Protein AF-A0A1T4K0Q9-F1 (afdb_monomer)

Organism: NCBI:txid115783

Foldseek 3Di:
DDDPDDDDPVRQVVCVVVVVPPDPVVVVVVCVVVVPDDPQDPVDHPCVVVVVVVVVPPPPPDDPPPPPDDDDDDDDDPVVVVVLVVVDDCSVVVVVVVVVVCCVVPVPPDD

InterPro domains:
  IPR025528 BrnA antitoxin of type II toxin-antitoxin system [PF14384] (52-103)

Solvent-accessible surface area (backbone atoms only — not comparable to full-atom values): 7380 Å² total; per-residue (Å²): 134,84,84,87,77,90,73,52,78,65,55,55,52,51,33,50,74,71,67,69,45,95,62,71,57,67,61,54,50,51,33,56,78,68,67,60,68,79,77,91,40,90,94,58,66,91,51,66,64,61,49,52,53,51,57,69,68,49,75,77,67,78,67,86,72,84,78,81,77,80,93,76,95,78,90,72,58,68,70,63,51,49,58,39,51,72,71,42,92,61,24,69,57,53,53,52,50,51,54,52,51,49,46,70,76,48,66,82,77,82,127

Sequence (111 aa):
MGQIVSHTSEELKAMRARGESKSDWTRVKRNYDAGIEPAADEDSPDMSAALREHVATLKRGRVLGSGTKVQKTVRFDIAVFEAFKATGKGWQTRMNEALKTYLKEHPLNHV

Radius of gyration: 25.43 Å; Cα contacts (8 Å, |Δi|>4): 18; chains: 1; bounding box: 52×36×70 Å

pLDDT: mean 76.6, std 13.42, range [35.88, 95.06]

Secondary structure (DSSP, 8-state):
----PPPPHHHHHHHHHTT--SS-HHHHHHHHHTT-PPP--TTS---HHHHHHHHHHS---S-S--SS---------HHHHHHHHHT-TTHHHHHHHHHHHHHHHS-----

Structure (mmCIF, N/CA/C/O backbone):
data_AF-A0A1T4K0Q9-F1
#
_entry.id   AF-A0A1T4K0Q9-F1
#
loop_
_atom_site.group_PDB
_atom_site.id
_atom_site.type_symbol
_atom_site.label_atom_id
_atom_site.label_alt_id
_atom_site.label_comp_id
_atom_site.label_asym_id
_at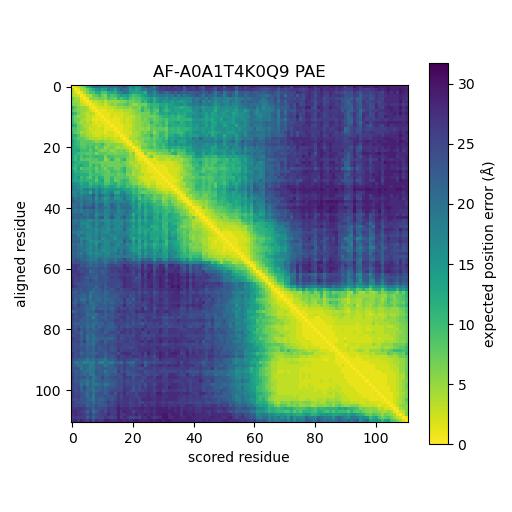om_site.label_entity_id
_atom_site.label_seq_id
_atom_site.pdbx_PDB_ins_code
_atom_site.Cartn_x
_atom_site.Cartn_y
_atom_site.Cartn_z
_atom_site.occupancy
_atom_site.B_iso_or_equiv
_atom_site.auth_seq_id
_atom_site.auth_comp_id
_atom_site.auth_asym_id
_atom_site.auth_atom_id
_atom_site.pdbx_PDB_model_num
ATOM 1 N N . MET A 1 1 ? 7.784 -25.538 -22.144 1.00 35.88 1 MET A N 1
ATOM 2 C CA . MET A 1 1 ? 7.270 -24.366 -21.396 1.00 35.88 1 MET A CA 1
ATOM 3 C C . MET A 1 1 ? 8.457 -23.670 -20.743 1.00 35.88 1 MET A C 1
ATOM 5 O O . MET A 1 1 ? 9.062 -24.252 -19.853 1.00 35.88 1 MET A O 1
ATOM 9 N N . GLY A 1 2 ? 8.883 -22.514 -21.260 1.00 45.69 2 GLY A N 1
ATOM 10 C CA . GLY A 1 2 ? 10.075 -21.812 -20.767 1.00 45.69 2 GLY A CA 1
ATOM 11 C C . GLY A 1 2 ? 9.799 -21.110 -19.438 1.00 45.69 2 GLY A C 1
ATOM 12 O O . GLY A 1 2 ? 8.864 -20.324 -19.346 1.00 45.69 2 GLY A O 1
ATOM 13 N N . GLN A 1 3 ? 10.595 -21.410 -18.412 1.00 37.78 3 GLN A N 1
ATOM 14 C CA . GLN A 1 3 ? 10.542 -20.736 -17.115 1.00 37.78 3 GLN A CA 1
ATOM 15 C C . GLN A 1 3 ? 10.939 -19.263 -17.306 1.00 37.78 3 GLN A C 1
ATOM 17 O O . GLN A 1 3 ? 12.082 -18.975 -17.668 1.00 37.78 3 GLN A O 1
ATOM 22 N N . ILE A 1 4 ? 10.011 -18.328 -17.094 1.00 42.66 4 ILE A N 1
ATOM 23 C CA . ILE A 1 4 ? 10.344 -16.900 -17.059 1.00 42.66 4 ILE A CA 1
ATOM 24 C C . ILE A 1 4 ? 10.927 -16.619 -15.672 1.00 42.66 4 ILE A C 1
ATOM 26 O O . ILE A 1 4 ? 10.199 -16.564 -14.684 1.00 42.66 4 ILE A O 1
ATOM 30 N N . VAL A 1 5 ? 12.251 -16.486 -15.600 1.00 62.59 5 VAL A N 1
ATOM 31 C CA . VAL A 1 5 ? 12.976 -16.134 -14.372 1.00 62.59 5 VAL A CA 1
ATOM 32 C C . VAL A 1 5 ? 13.164 -14.617 -14.339 1.00 62.59 5 VAL A C 1
ATOM 34 O O . VAL A 1 5 ? 13.706 -14.035 -15.277 1.00 62.59 5 VAL A O 1
ATOM 37 N N . SER A 1 6 ? 12.689 -13.968 -13.276 1.00 54.62 6 SER A N 1
ATOM 38 C CA . SER A 1 6 ? 12.874 -12.530 -13.057 1.00 54.62 6 SER A CA 1
ATOM 39 C C . SER A 1 6 ? 14.246 -12.280 -12.433 1.00 54.62 6 SER A C 1
ATOM 41 O O . SER A 1 6 ? 14.480 -12.702 -11.305 1.00 54.62 6 SER A O 1
ATOM 43 N N . HIS A 1 7 ? 15.127 -11.569 -13.137 1.00 72.88 7 HIS A N 1
ATOM 44 C CA . HIS A 1 7 ? 16.414 -11.105 -12.612 1.00 72.88 7 HIS A CA 1
ATOM 45 C C . HIS A 1 7 ? 16.346 -9.612 -12.292 1.00 72.88 7 HIS A C 1
ATOM 47 O O . HIS A 1 7 ? 15.773 -8.829 -13.055 1.00 72.88 7 HIS A O 1
ATOM 53 N N . THR A 1 8 ? 16.955 -9.196 -11.188 1.00 75.25 8 THR A N 1
ATOM 54 C CA . THR A 1 8 ? 17.133 -7.773 -10.882 1.00 75.25 8 THR A CA 1
ATOM 55 C C . THR A 1 8 ? 18.181 -7.139 -11.806 1.00 75.25 8 THR A C 1
ATOM 57 O O . THR A 1 8 ? 19.039 -7.813 -12.378 1.00 75.25 8 THR A O 1
ATOM 60 N N . SER A 1 9 ? 18.139 -5.811 -11.964 1.00 58.53 9 SER A N 1
ATOM 61 C CA . SER A 1 9 ? 19.095 -5.087 -12.821 1.00 58.53 9 SER A CA 1
ATOM 62 C C . SER A 1 9 ? 20.554 -5.265 -12.383 1.00 58.53 9 SER A C 1
ATOM 64 O O . SER A 1 9 ? 21.460 -5.167 -13.212 1.00 58.53 9 SER A O 1
ATOM 66 N N . GLU A 1 10 ? 20.785 -5.490 -11.092 1.00 68.00 10 GLU A N 1
ATOM 67 C CA . GLU A 1 10 ? 22.115 -5.704 -10.529 1.00 68.00 10 GLU A CA 1
ATOM 68 C C . GLU A 1 10 ? 22.607 -7.127 -10.815 1.00 68.00 10 GLU A C 1
ATOM 70 O O . GLU A 1 10 ? 23.730 -7.305 -11.291 1.00 68.00 10 GLU A O 1
ATOM 75 N N . GLU A 1 11 ? 21.729 -8.125 -10.680 1.00 74.56 11 GLU A N 1
ATOM 76 C CA . GLU A 1 11 ? 22.011 -9.505 -11.086 1.00 74.56 11 GLU A CA 1
ATOM 77 C C . GLU A 1 11 ? 22.307 -9.608 -12.584 1.00 74.56 11 GLU A C 1
ATOM 79 O O . GLU A 1 11 ? 23.285 -10.245 -12.964 1.00 74.56 11 GLU A O 1
ATOM 84 N N . LEU A 1 12 ? 21.548 -8.917 -13.443 1.00 72.38 12 LEU A N 1
ATOM 85 C CA . LEU A 1 12 ? 21.811 -8.878 -14.888 1.00 72.38 12 LEU A CA 1
ATOM 86 C C . LEU A 1 12 ? 23.188 -8.278 -15.214 1.00 72.38 12 LEU A C 1
ATOM 88 O O . LEU A 1 12 ? 23.873 -8.746 -16.129 1.00 72.38 12 LEU A O 1
ATOM 92 N N . LYS A 1 13 ? 23.613 -7.249 -14.469 1.00 72.00 13 LYS A N 1
ATOM 93 C CA . LYS A 1 13 ? 24.933 -6.624 -14.635 1.00 72.00 13 LYS A CA 1
ATOM 94 C C . LYS A 1 13 ? 26.049 -7.563 -14.177 1.00 72.00 13 LYS A C 1
ATOM 96 O O . LYS A 1 13 ? 27.047 -7.700 -14.884 1.00 72.00 13 LYS A O 1
ATOM 101 N N . ALA A 1 14 ? 25.858 -8.244 -13.050 1.00 79.44 14 ALA A N 1
ATOM 102 C CA . ALA A 1 14 ? 26.809 -9.212 -12.515 1.00 79.44 14 ALA A CA 1
ATOM 103 C C . ALA A 1 14 ? 26.928 -10.463 -13.408 1.00 79.44 14 ALA A C 1
ATOM 105 O O . ALA A 1 14 ? 28.036 -10.910 -13.685 1.00 79.44 14 ALA A O 1
ATOM 106 N N . MET A 1 15 ? 25.820 -10.977 -13.951 1.00 75.69 15 MET A N 1
ATOM 107 C CA . MET A 1 15 ? 25.816 -12.080 -14.924 1.00 75.69 15 MET A CA 1
ATOM 108 C C . MET A 1 15 ? 26.547 -11.704 -16.217 1.00 75.69 15 MET A C 1
ATOM 110 O O . MET A 1 15 ? 27.285 -12.519 -16.767 1.00 75.69 15 MET A O 1
ATOM 114 N N . ARG A 1 16 ? 26.399 -10.455 -16.690 1.00 74.19 16 ARG A N 1
ATOM 115 C CA . ARG A 1 16 ? 27.167 -9.952 -17.841 1.00 74.19 16 ARG A CA 1
ATOM 116 C C . ARG A 1 16 ? 28.664 -9.872 -17.532 1.00 74.19 16 ARG A C 1
ATOM 118 O O . ARG A 1 16 ? 29.457 -10.242 -18.389 1.00 74.19 16 ARG A O 1
ATOM 125 N N . ALA A 1 17 ? 29.044 -9.447 -16.325 1.00 74.56 17 ALA A N 1
ATOM 126 C CA . ALA A 1 17 ? 30.443 -9.413 -15.891 1.00 74.56 17 ALA A CA 1
ATOM 127 C C . ALA A 1 17 ? 31.063 -10.817 -15.747 1.00 74.56 17 ALA A C 1
ATOM 129 O O . ALA A 1 17 ? 32.250 -10.984 -16.005 1.00 74.56 17 ALA A O 1
ATOM 130 N N . ARG A 1 18 ? 30.258 -11.825 -15.386 1.00 75.12 18 ARG A N 1
ATOM 131 C CA . ARG A 1 18 ? 30.675 -13.235 -15.274 1.00 75.12 18 ARG A CA 1
ATOM 132 C C . ARG A 1 18 ? 30.626 -14.022 -16.591 1.00 75.12 18 ARG A C 1
ATOM 134 O O . ARG A 1 18 ? 31.009 -15.184 -16.605 1.00 75.12 18 ARG A O 1
ATOM 141 N N . GLY A 1 19 ? 30.148 -13.430 -17.689 1.00 72.88 19 GLY A N 1
ATOM 142 C CA . GLY A 1 19 ? 30.011 -14.126 -18.979 1.00 72.88 19 GLY A CA 1
ATOM 143 C C . GLY A 1 19 ? 28.819 -15.091 -19.071 1.00 72.88 19 GLY A C 1
ATOM 144 O O . GLY A 1 19 ? 28.671 -15.789 -20.066 1.00 72.88 19 GLY A O 1
ATOM 145 N N . GLU A 1 20 ? 27.923 -15.091 -18.082 1.00 75.12 20 GLU A N 1
ATOM 146 C CA . GLU A 1 20 ? 26.703 -15.921 -18.017 1.00 75.12 20 GLU A CA 1
ATOM 147 C C . GLU A 1 20 ? 25.514 -15.282 -18.762 1.00 75.12 20 GLU A C 1
ATOM 149 O O . GLU A 1 20 ? 24.368 -15.732 -18.674 1.00 75.12 20 GLU A O 1
ATOM 154 N N . SER A 1 21 ? 25.756 -14.181 -19.478 1.00 66.75 21 SER A N 1
ATOM 155 C CA . SER A 1 21 ? 24.739 -13.555 -20.313 1.00 66.75 21 SER A CA 1
ATOM 156 C C . SER A 1 21 ? 24.406 -14.487 -21.475 1.00 66.75 21 SER A C 1
ATOM 158 O O . SER A 1 21 ? 25.271 -14.828 -22.272 1.00 66.75 21 SER A O 1
ATOM 160 N N . LYS A 1 22 ? 23.127 -14.839 -21.631 1.00 68.88 22 LYS A N 1
ATOM 161 C CA . LYS A 1 22 ? 22.619 -15.618 -22.777 1.00 68.88 22 LYS A CA 1
ATOM 162 C C . LYS A 1 22 ? 22.778 -14.908 -24.136 1.00 68.88 22 LYS A C 1
ATOM 164 O O . LYS A 1 22 ? 22.351 -15.440 -25.155 1.00 68.88 22 LYS A O 1
ATOM 169 N N . SER A 1 23 ? 23.340 -13.700 -24.160 1.00 68.25 23 SER A N 1
ATOM 170 C CA . SER A 1 23 ? 23.568 -12.902 -25.360 1.00 68.25 23 SER A CA 1
ATOM 171 C C . SER A 1 23 ? 25.058 -12.902 -25.710 1.00 68.25 23 SER A C 1
ATOM 173 O O . SER A 1 23 ? 25.885 -12.464 -24.912 1.00 68.25 23 SER A O 1
ATOM 175 N N . ASP A 1 24 ? 25.395 -13.347 -26.921 1.00 77.31 24 ASP A N 1
ATOM 176 C CA . ASP A 1 24 ? 26.758 -13.304 -27.463 1.00 77.31 24 ASP A CA 1
ATOM 177 C C . ASP A 1 24 ? 27.134 -11.873 -27.891 1.00 77.31 24 ASP A C 1
ATOM 179 O O . ASP A 1 24 ? 27.024 -11.481 -29.057 1.00 77.31 24 ASP A O 1
ATOM 183 N N . TRP A 1 25 ? 27.542 -11.065 -26.911 1.00 66.88 25 TRP A N 1
ATOM 184 C CA . TRP A 1 25 ? 27.969 -9.678 -27.116 1.00 66.88 25 TRP A CA 1
ATOM 185 C C . TRP A 1 25 ? 29.295 -9.570 -27.870 1.00 66.88 25 TRP A C 1
ATOM 187 O O . TRP A 1 25 ? 29.534 -8.565 -28.537 1.00 66.88 25 TRP A O 1
ATOM 197 N N . THR A 1 26 ? 30.140 -10.600 -27.801 1.00 76.25 26 THR A N 1
ATOM 198 C CA . THR A 1 26 ? 31.428 -10.645 -28.501 1.00 76.25 26 THR A CA 1
ATOM 199 C C . THR A 1 26 ? 31.216 -10.684 -30.010 1.00 76.25 26 THR A C 1
ATOM 201 O O . THR A 1 26 ? 31.866 -9.937 -30.743 1.00 76.25 26 THR A O 1
ATOM 204 N N . ARG A 1 27 ? 30.260 -11.490 -30.486 1.00 77.50 27 ARG A N 1
ATOM 205 C CA . ARG A 1 27 ? 29.843 -11.510 -31.895 1.00 77.50 27 ARG A CA 1
ATOM 206 C C . ARG A 1 27 ? 29.246 -10.177 -32.340 1.00 77.50 27 ARG A C 1
ATOM 208 O O . ARG A 1 27 ? 29.591 -9.686 -33.408 1.00 77.50 27 ARG A O 1
ATOM 215 N N . VAL A 1 28 ? 28.380 -9.579 -31.521 1.00 74.88 28 VAL A N 1
ATOM 216 C CA . VAL A 1 28 ? 27.766 -8.273 -31.827 1.00 74.88 28 VAL A CA 1
ATOM 217 C C . VAL A 1 28 ? 28.832 -7.179 -31.945 1.00 74.88 28 VAL A C 1
ATOM 219 O O . VAL A 1 28 ? 28.817 -6.416 -32.906 1.00 74.88 28 VAL A O 1
ATOM 222 N N . LYS A 1 29 ? 29.801 -7.145 -31.022 1.00 73.50 29 LYS A N 1
ATOM 223 C CA . LYS A 1 29 ? 30.918 -6.193 -31.060 1.00 73.50 29 LYS A CA 1
ATOM 224 C C . LYS A 1 29 ? 31.807 -6.404 -32.288 1.00 73.50 29 LYS A C 1
ATOM 226 O O . LYS A 1 29 ? 32.172 -5.434 -32.932 1.00 73.50 29 LYS A O 1
ATOM 231 N N . ARG A 1 30 ? 32.097 -7.659 -32.652 1.00 82.00 30 ARG A N 1
ATOM 232 C CA . ARG A 1 30 ? 32.868 -7.986 -33.861 1.00 82.00 30 ARG A CA 1
ATOM 233 C C . ARG A 1 30 ? 32.180 -7.499 -35.137 1.00 82.00 30 ARG A C 1
ATOM 235 O O . ARG A 1 30 ? 32.858 -6.984 -36.013 1.00 82.00 30 ARG A O 1
ATOM 242 N N . ASN A 1 31 ? 30.858 -7.637 -35.232 1.00 81.06 31 ASN A N 1
ATOM 243 C CA . ASN A 1 31 ? 30.099 -7.116 -36.369 1.00 81.06 31 ASN A CA 1
ATOM 244 C C . ASN A 1 31 ? 30.178 -5.585 -36.444 1.00 81.06 31 ASN A C 1
ATOM 246 O O . ASN A 1 31 ? 30.391 -5.049 -37.525 1.00 81.06 31 ASN A O 1
ATOM 250 N N . TYR A 1 32 ? 30.076 -4.904 -35.299 1.00 71.88 32 TYR A N 1
ATOM 251 C CA . TYR A 1 32 ? 30.224 -3.450 -35.217 1.00 71.88 32 TYR A CA 1
ATOM 252 C C . TYR A 1 32 ? 31.633 -2.984 -35.618 1.00 71.88 32 TYR A C 1
ATOM 254 O O . TYR A 1 32 ? 31.771 -2.121 -36.477 1.00 71.88 32 TYR A O 1
ATOM 262 N N . ASP A 1 33 ? 32.683 -3.595 -35.055 1.00 74.94 33 ASP A N 1
ATOM 263 C CA . ASP A 1 33 ? 34.080 -3.247 -35.358 1.00 74.94 33 ASP A CA 1
ATOM 264 C C . ASP A 1 33 ? 34.447 -3.555 -36.826 1.00 74.94 33 ASP A C 1
ATOM 266 O O . ASP A 1 33 ? 35.317 -2.905 -37.400 1.00 74.94 33 ASP A O 1
ATOM 270 N N . ALA A 1 34 ? 33.768 -4.524 -37.450 1.00 81.75 34 ALA A N 1
ATOM 271 C CA . ALA A 1 34 ? 33.904 -4.853 -38.869 1.00 81.75 34 ALA A CA 1
ATOM 272 C C . ALA A 1 34 ? 33.016 -3.997 -39.797 1.00 81.75 34 ALA A C 1
ATOM 274 O O . ALA A 1 34 ? 33.006 -4.241 -41.003 1.00 81.75 34 ALA A O 1
ATOM 275 N N . GLY A 1 35 ? 32.255 -3.034 -39.261 1.00 73.75 35 GLY A N 1
ATOM 276 C CA . GLY A 1 35 ? 31.355 -2.175 -40.040 1.00 73.75 35 GLY A CA 1
ATOM 277 C C . GLY A 1 35 ? 30.201 -2.926 -40.712 1.00 73.75 35 GLY A C 1
ATOM 278 O O . GLY A 1 35 ? 29.658 -2.459 -41.709 1.00 73.75 35 GLY A O 1
ATOM 279 N N . ILE A 1 36 ? 29.844 -4.109 -40.203 1.00 75.56 36 ILE A N 1
ATOM 280 C CA . ILE A 1 36 ? 28.727 -4.907 -40.711 1.00 75.56 36 ILE A CA 1
ATOM 281 C C . ILE A 1 36 ? 27.448 -4.329 -40.113 1.00 75.56 36 ILE A C 1
ATOM 283 O O . ILE A 1 36 ? 26.982 -4.763 -39.054 1.00 75.56 36 ILE A O 1
ATOM 287 N N . GLU A 1 37 ? 26.898 -3.329 -40.791 1.00 64.69 37 GLU A N 1
ATOM 288 C CA . GLU A 1 37 ? 25.566 -2.823 -40.488 1.00 64.69 37 GLU A CA 1
ATOM 289 C C . GLU A 1 37 ? 24.498 -3.719 -41.133 1.00 64.69 37 GLU A C 1
ATOM 291 O O . GLU A 1 37 ? 24.711 -4.258 -42.226 1.00 64.69 37 GLU A O 1
ATOM 296 N N . PRO A 1 38 ? 23.352 -3.939 -40.464 1.00 67.25 38 PRO A N 1
ATOM 297 C CA . PRO A 1 38 ? 22.202 -4.531 -41.134 1.00 67.25 38 PRO A CA 1
ATOM 298 C C . PRO A 1 38 ? 21.823 -3.651 -42.331 1.00 67.25 38 PRO A C 1
ATOM 300 O O . PRO A 1 38 ? 21.866 -2.425 -42.237 1.00 67.25 38 PRO A O 1
ATOM 303 N N . ALA A 1 39 ? 21.473 -4.272 -43.459 1.00 69.44 39 ALA A N 1
ATOM 304 C CA . ALA A 1 39 ? 21.008 -3.531 -44.624 1.00 69.44 39 ALA A CA 1
ATOM 305 C C . ALA A 1 39 ? 19.825 -2.636 -44.230 1.00 69.44 39 ALA A C 1
ATOM 307 O O . ALA A 1 39 ? 18.959 -3.062 -43.463 1.00 69.44 39 ALA A O 1
ATOM 308 N N . ALA A 1 40 ? 19.804 -1.405 -44.745 1.00 65.94 40 ALA A N 1
ATOM 309 C CA . ALA A 1 40 ? 18.656 -0.529 -44.583 1.00 65.94 40 ALA A CA 1
ATOM 310 C C . ALA A 1 40 ? 17.439 -1.207 -45.229 1.00 65.94 40 ALA A C 1
ATOM 312 O O . ALA A 1 40 ? 17.433 -1.459 -46.433 1.00 65.94 40 A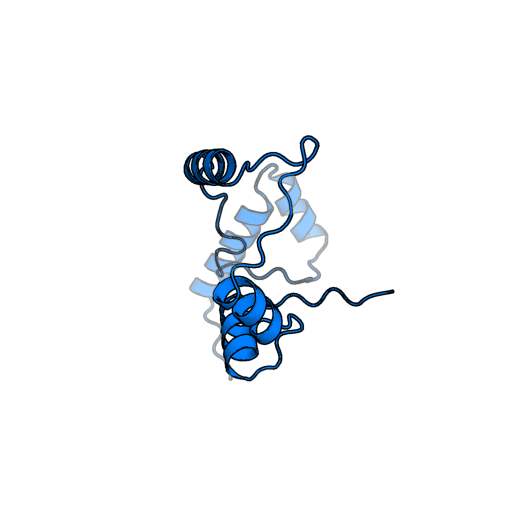LA A O 1
ATOM 313 N N . ASP A 1 41 ? 16.454 -1.544 -44.404 1.00 71.19 41 ASP A N 1
ATOM 314 C CA . ASP A 1 41 ? 15.209 -2.185 -44.805 1.00 71.19 41 ASP A CA 1
ATOM 315 C C . ASP A 1 41 ? 14.101 -1.126 -44.795 1.00 71.19 41 ASP A C 1
ATOM 317 O O . ASP A 1 41 ? 13.907 -0.432 -43.793 1.00 71.19 41 ASP A O 1
ATOM 321 N N . GLU A 1 42 ? 13.404 -0.971 -45.921 1.00 71.44 42 GLU A N 1
ATOM 322 C CA . GLU A 1 42 ? 12.314 -0.003 -46.088 1.00 71.44 42 GLU A CA 1
ATOM 323 C C . GLU A 1 42 ? 11.150 -0.297 -45.127 1.00 71.44 42 GLU A C 1
ATOM 325 O O . GLU A 1 42 ? 10.522 0.632 -44.615 1.00 71.44 42 GLU A O 1
ATOM 330 N N . ASP A 1 43 ? 10.941 -1.573 -44.787 1.00 76.94 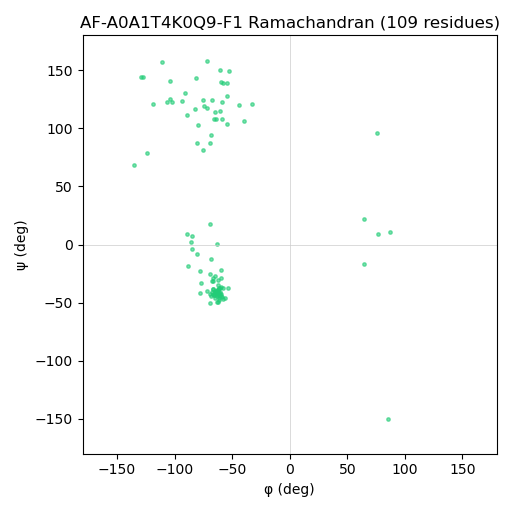43 ASP A N 1
ATOM 331 C CA . ASP A 1 43 ? 9.925 -2.013 -43.828 1.00 76.94 43 ASP A CA 1
ATOM 332 C C . ASP A 1 43 ? 10.373 -1.849 -42.360 1.00 76.94 43 ASP A C 1
ATOM 334 O O . ASP A 1 43 ? 9.569 -2.005 -41.434 1.00 76.94 43 ASP A O 1
ATOM 338 N N . SER A 1 44 ? 11.644 -1.505 -42.112 1.00 67.19 44 SER A N 1
ATOM 339 C CA . SER A 1 44 ? 12.205 -1.308 -40.769 1.00 67.19 44 SER A CA 1
ATOM 340 C C . SER A 1 44 ? 13.075 -0.041 -40.685 1.00 67.19 44 SER A C 1
ATOM 342 O O . SER A 1 44 ? 14.289 -0.134 -40.462 1.00 67.19 44 SER A O 1
ATOM 344 N N . PRO A 1 45 ? 12.471 1.159 -40.795 1.00 75.12 45 PRO A N 1
ATOM 345 C CA . PRO A 1 45 ? 13.190 2.424 -40.666 1.00 75.12 45 PRO A CA 1
ATOM 346 C C . PRO A 1 45 ? 13.842 2.580 -39.281 1.00 75.12 45 PRO A C 1
ATOM 348 O O . PRO A 1 45 ? 13.330 2.087 -38.272 1.00 75.12 45 PRO A O 1
ATOM 351 N N . ASP A 1 46 ? 14.965 3.308 -39.209 1.00 76.81 46 ASP A N 1
ATOM 352 C CA . ASP A 1 46 ? 15.639 3.594 -37.937 1.00 76.81 46 ASP A CA 1
ATOM 353 C C . ASP A 1 46 ? 14.801 4.540 -37.064 1.00 76.81 46 ASP A C 1
ATOM 355 O O . ASP A 1 46 ? 14.870 5.767 -37.143 1.00 76.81 46 ASP A O 1
ATOM 359 N N . MET A 1 47 ? 14.015 3.941 -36.176 1.00 77.69 47 MET A N 1
ATOM 360 C CA . MET A 1 47 ? 13.190 4.651 -35.203 1.00 77.69 47 MET A CA 1
ATOM 361 C C . MET A 1 47 ? 13.930 4.935 -33.890 1.00 77.69 47 MET A C 1
ATOM 363 O O . MET A 1 47 ? 13.309 5.379 -32.922 1.00 77.69 47 MET A O 1
ATOM 367 N N . SER A 1 48 ? 15.246 4.707 -33.813 1.00 75.69 48 SER A N 1
ATOM 368 C CA . SER A 1 48 ? 16.014 4.856 -32.569 1.00 75.69 48 SER A CA 1
ATOM 369 C C . SER A 1 48 ? 15.917 6.260 -31.976 1.00 75.69 48 SER A C 1
ATOM 371 O O . SER A 1 48 ? 15.849 6.411 -30.754 1.00 75.69 48 SER A O 1
ATOM 373 N N . ALA A 1 49 ? 15.904 7.294 -32.820 1.00 78.31 49 ALA A N 1
ATOM 374 C CA . ALA A 1 49 ? 15.771 8.682 -32.383 1.00 78.31 49 ALA A CA 1
ATOM 375 C C . ALA A 1 49 ? 14.364 8.976 -31.834 1.00 78.31 49 ALA A C 1
ATOM 377 O O . ALA A 1 49 ? 14.236 9.442 -30.700 1.00 78.31 49 ALA A O 1
ATOM 378 N N . ALA A 1 50 ? 13.323 8.613 -32.587 1.00 81.12 50 ALA A N 1
ATOM 379 C CA . ALA A 1 50 ? 11.927 8.786 -32.188 1.00 81.12 50 ALA A CA 1
ATOM 380 C C . ALA A 1 50 ? 11.589 7.999 -30.909 1.00 81.12 50 ALA A C 1
ATOM 382 O O . ALA A 1 50 ? 10.875 8.487 -30.034 1.00 81.12 50 ALA A O 1
ATOM 383 N N . LEU A 1 51 ? 12.156 6.799 -30.749 1.00 80.62 51 LEU A N 1
ATOM 384 C CA . LEU A 1 51 ? 11.996 5.995 -29.542 1.00 80.62 51 LEU A CA 1
ATOM 385 C C . LEU A 1 51 ? 12.667 6.649 -28.329 1.00 80.62 51 LEU A C 1
ATOM 387 O O . LEU A 1 51 ? 12.076 6.667 -27.252 1.00 80.62 51 LEU A O 1
ATOM 391 N N . ARG A 1 52 ? 13.882 7.198 -28.475 1.00 77.12 52 ARG A N 1
ATOM 392 C CA . ARG A 1 52 ? 14.565 7.912 -27.379 1.00 77.12 52 ARG A CA 1
ATOM 393 C C . ARG A 1 52 ? 13.779 9.141 -26.934 1.00 77.12 52 ARG A C 1
ATOM 395 O O . ARG A 1 52 ? 13.641 9.357 -25.732 1.00 77.12 52 ARG A O 1
ATOM 402 N N . GLU A 1 53 ? 13.250 9.907 -27.883 1.00 80.88 53 GLU A N 1
ATOM 403 C CA . GLU A 1 53 ? 12.393 11.058 -27.600 1.00 80.88 53 GLU A CA 1
ATOM 404 C C . GLU A 1 53 ? 11.112 10.620 -26.882 1.00 80.88 53 GLU A C 1
ATOM 406 O O . GLU A 1 53 ? 10.807 11.111 -25.795 1.00 80.88 53 GLU A O 1
ATOM 411 N N . HIS A 1 54 ? 10.422 9.606 -27.406 1.00 78.88 54 HIS A N 1
ATOM 412 C CA . HIS A 1 54 ? 9.224 9.059 -26.781 1.00 78.88 54 HIS A CA 1
ATOM 413 C C . HIS A 1 54 ? 9.500 8.565 -25.352 1.00 78.88 54 HIS A C 1
ATOM 415 O O . HIS A 1 54 ? 8.795 8.950 -24.421 1.00 78.88 54 HIS A O 1
ATOM 421 N N . VAL A 1 55 ? 10.572 7.801 -25.130 1.00 76.50 55 VAL A N 1
ATOM 422 C CA . VAL A 1 55 ? 10.962 7.311 -23.796 1.00 76.50 55 VAL A CA 1
ATOM 423 C C . VAL A 1 55 ? 11.300 8.456 -22.837 1.00 76.50 55 VAL A C 1
ATOM 425 O O . VAL A 1 55 ? 10.971 8.359 -21.656 1.00 76.50 55 VAL A O 1
ATOM 428 N N . ALA A 1 56 ? 11.898 9.549 -23.317 1.00 74.19 56 ALA A N 1
ATOM 429 C CA . ALA A 1 56 ? 12.151 10.734 -22.497 1.00 74.19 56 ALA A CA 1
ATOM 430 C C . ALA A 1 56 ? 10.851 11.450 -22.082 1.00 74.19 56 ALA A C 1
ATOM 432 O O . ALA A 1 56 ? 10.778 12.003 -20.984 1.00 74.19 56 ALA A O 1
ATOM 433 N N . THR A 1 57 ? 9.810 11.405 -22.923 1.00 76.06 57 THR A N 1
ATOM 434 C CA . THR A 1 57 ? 8.482 11.964 -22.600 1.00 76.06 57 THR A CA 1
ATOM 435 C C . THR A 1 57 ? 7.649 11.073 -21.680 1.00 76.06 57 THR A C 1
ATOM 437 O O . THR A 1 57 ? 6.762 11.566 -20.974 1.00 76.06 57 THR A O 1
ATOM 440 N N . LEU A 1 58 ? 7.936 9.768 -21.631 1.00 71.62 58 LEU A N 1
ATOM 441 C CA . LEU A 1 58 ? 7.291 8.870 -20.685 1.00 71.62 58 LEU A CA 1
ATOM 442 C C . LEU A 1 58 ? 7.715 9.270 -19.270 1.00 71.62 58 LEU A C 1
ATOM 444 O O . LEU A 1 58 ? 8.836 9.015 -18.828 1.00 71.62 58 LEU A O 1
ATOM 448 N N . LYS A 1 59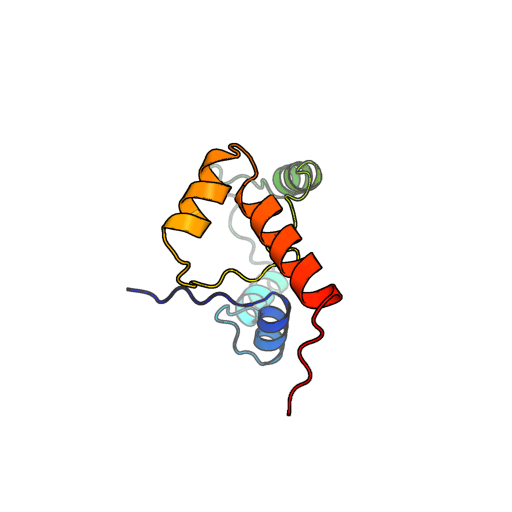 ? 6.783 9.859 -18.510 1.00 62.06 59 LYS A N 1
ATOM 449 C CA . LYS A 1 59 ? 6.903 9.947 -17.051 1.00 62.06 59 LYS A CA 1
ATOM 450 C C . LYS A 1 59 ? 7.107 8.528 -16.544 1.00 62.06 59 LYS A C 1
ATOM 452 O O . LYS A 1 59 ? 6.154 7.752 -16.520 1.00 62.06 59 LYS A O 1
ATOM 457 N N . ARG A 1 60 ? 8.350 8.197 -16.184 1.00 59.12 60 ARG A N 1
ATOM 458 C CA . ARG A 1 60 ? 8.760 6.915 -15.609 1.00 59.12 60 ARG A CA 1
ATOM 459 C C . ARG A 1 60 ? 7.682 6.478 -14.620 1.00 59.12 60 ARG A C 1
ATOM 461 O O . ARG A 1 60 ? 7.515 7.094 -13.567 1.00 59.12 60 ARG A O 1
ATOM 468 N N . GLY A 1 61 ? 6.893 5.478 -15.014 1.00 64.38 61 GLY A N 1
ATOM 469 C CA . GLY A 1 61 ? 5.849 4.932 -14.160 1.00 64.38 61 GLY A CA 1
ATOM 470 C C . GLY A 1 61 ? 6.457 4.550 -12.814 1.00 64.38 61 GLY A C 1
ATOM 471 O O . GLY A 1 61 ? 7.646 4.224 -12.741 1.00 64.38 61 GLY A O 1
ATOM 472 N N . ARG A 1 62 ? 5.644 4.649 -11.752 1.00 51.38 62 ARG A N 1
ATOM 473 C CA . ARG A 1 62 ? 5.994 4.293 -10.368 1.00 51.38 62 ARG A CA 1
ATOM 474 C C . ARG A 1 62 ? 6.975 3.121 -10.366 1.00 51.38 62 ARG A C 1
ATOM 476 O O . ARG A 1 62 ? 6.644 2.065 -10.897 1.00 51.38 62 ARG A O 1
ATOM 483 N N . VAL A 1 63 ? 8.156 3.334 -9.778 1.00 59.19 63 VAL A N 1
ATOM 484 C CA . VAL A 1 63 ? 9.188 2.302 -9.617 1.00 59.19 63 VAL A CA 1
ATOM 485 C C . VAL A 1 63 ? 8.504 1.020 -9.147 1.00 59.19 63 VAL A C 1
ATOM 487 O O . VAL A 1 63 ? 7.801 1.034 -8.132 1.00 59.19 63 VAL A O 1
ATOM 490 N N . LEU A 1 64 ? 8.627 -0.042 -9.946 1.00 50.06 64 LEU A N 1
ATOM 491 C CA . LEU A 1 64 ? 8.003 -1.328 -9.671 1.00 50.06 64 LEU A CA 1
A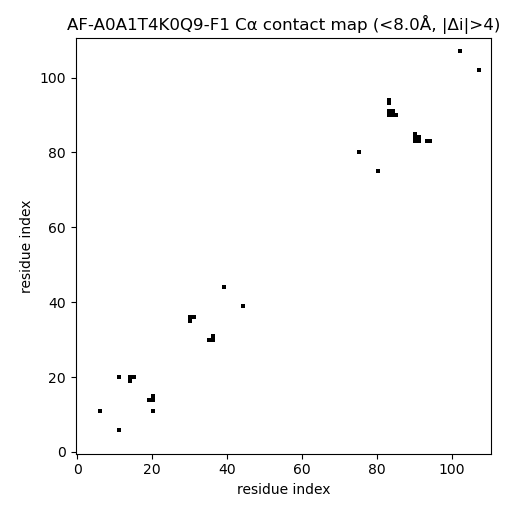TOM 492 C C . LEU A 1 64 ? 8.532 -1.812 -8.313 1.00 50.06 64 LEU A C 1
ATOM 494 O O . LEU A 1 64 ? 9.707 -2.132 -8.184 1.00 50.06 64 LEU A O 1
ATOM 498 N N . GLY A 1 65 ? 7.675 -1.768 -7.292 1.00 58.47 65 GLY A N 1
ATOM 499 C CA . GLY A 1 65 ? 8.047 -2.049 -5.908 1.00 58.47 65 GLY A 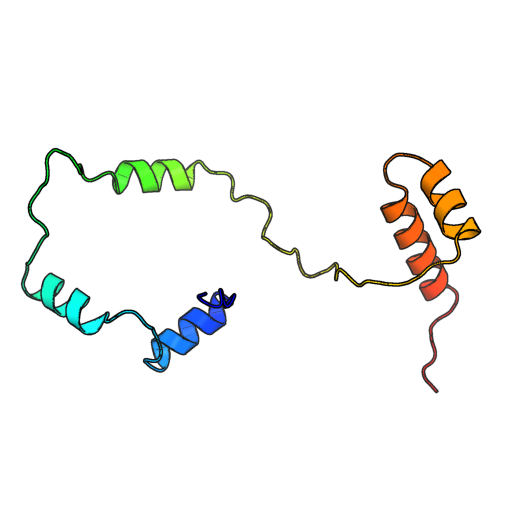CA 1
ATOM 500 C C . GLY A 1 65 ? 8.813 -0.904 -5.241 1.00 58.47 65 GLY A C 1
ATOM 501 O O . GLY A 1 65 ? 10.036 -0.866 -5.257 1.00 58.47 65 GLY A O 1
ATOM 502 N N . SER A 1 66 ? 8.118 -0.034 -4.504 1.00 50.72 66 SER A N 1
ATOM 503 C CA . SER A 1 66 ? 8.769 0.899 -3.566 1.00 50.72 66 SER A CA 1
ATOM 504 C C . SER A 1 66 ? 9.382 0.196 -2.337 1.00 50.72 66 SER A C 1
ATOM 506 O O . SER A 1 66 ? 9.587 0.841 -1.315 1.00 50.72 66 SER A O 1
ATOM 508 N N . GLY A 1 67 ? 9.607 -1.123 -2.386 1.00 56.38 67 GLY A N 1
ATOM 509 C CA . GLY A 1 67 ? 10.301 -1.931 -1.375 1.00 56.38 67 GLY A CA 1
ATOM 510 C C . GLY A 1 67 ? 9.648 -2.043 0.009 1.00 56.38 67 GLY A C 1
ATOM 511 O O . GLY A 1 67 ? 9.997 -2.938 0.764 1.00 56.38 67 GLY A O 1
ATOM 512 N N . THR A 1 68 ? 8.695 -1.182 0.370 1.00 67.94 68 THR A N 1
ATOM 513 C CA . THR A 1 68 ? 8.218 -1.091 1.763 1.00 67.94 68 THR A CA 1
ATOM 514 C C . THR A 1 68 ? 7.070 -2.043 2.091 1.00 67.94 68 THR A C 1
ATOM 516 O O . THR A 1 68 ? 6.772 -2.262 3.260 1.00 67.94 68 THR A O 1
ATOM 519 N N . LYS A 1 69 ? 6.369 -2.573 1.082 1.00 71.94 69 LYS A N 1
ATOM 520 C CA . LYS A 1 69 ? 5.190 -3.427 1.280 1.00 71.94 69 LYS A CA 1
ATOM 521 C C . LYS A 1 69 ? 5.445 -4.798 0.684 1.00 71.94 69 LYS A C 1
ATOM 523 O O . LYS A 1 69 ? 5.675 -4.917 -0.515 1.00 71.94 69 LYS A O 1
ATOM 528 N N . VAL A 1 70 ? 5.362 -5.821 1.526 1.00 78.69 70 VAL A N 1
ATOM 529 C CA . VAL A 1 70 ? 5.493 -7.217 1.115 1.00 78.69 70 VAL A CA 1
ATOM 530 C C . VAL A 1 70 ? 4.099 -7.831 1.058 1.00 78.69 70 VAL A C 1
ATOM 532 O O . VAL A 1 70 ? 3.375 -7.820 2.050 1.00 78.69 70 VAL A O 1
ATOM 535 N N . GLN A 1 71 ? 3.711 -8.364 -0.101 1.00 78.38 71 GLN A N 1
ATOM 536 C CA . GLN A 1 71 ? 2.473 -9.129 -0.223 1.00 78.38 71 GLN A CA 1
ATOM 537 C C . GLN A 1 71 ? 2.681 -10.506 0.417 1.00 78.38 71 GLN A C 1
ATOM 539 O O . GLN A 1 71 ? 3.552 -11.270 -0.000 1.00 78.38 71 GLN A O 1
ATOM 544 N N . LYS A 1 72 ? 1.889 -10.817 1.442 1.00 81.00 72 LYS A N 1
ATOM 545 C CA . LYS A 1 72 ? 1.864 -12.120 2.116 1.00 81.00 72 LYS A CA 1
ATOM 546 C C . LYS A 1 72 ? 0.425 -12.615 2.205 1.00 81.00 72 LYS A C 1
ATOM 548 O O . LYS A 1 72 ? -0.490 -11.820 2.405 1.00 81.00 72 LYS A O 1
ATOM 553 N N . THR A 1 73 ? 0.238 -13.925 2.077 1.00 86.50 73 THR A N 1
ATOM 554 C CA . THR A 1 73 ? -1.063 -14.577 2.266 1.00 86.50 73 THR A CA 1
ATOM 555 C C . THR A 1 73 ? -1.212 -14.956 3.737 1.00 86.50 73 THR A C 1
ATOM 557 O O . THR A 1 73 ? -0.489 -15.822 4.222 1.00 86.50 73 THR A O 1
ATOM 560 N N . VAL A 1 74 ? -2.129 -14.298 4.446 1.00 86.69 74 VAL A N 1
ATOM 561 C CA . VAL A 1 74 ? -2.445 -14.540 5.865 1.00 86.69 74 VAL A CA 1
ATOM 562 C C . VAL A 1 74 ? -3.950 -14.762 5.994 1.00 86.69 74 VAL A C 1
ATOM 564 O O . VAL A 1 74 ? -4.728 -14.147 5.263 1.00 86.69 74 VAL A O 1
ATOM 567 N N . ARG A 1 75 ? -4.364 -15.658 6.896 1.00 89.44 75 ARG A N 1
ATOM 568 C CA . ARG A 1 75 ? -5.778 -15.866 7.230 1.00 89.44 75 ARG A CA 1
ATOM 569 C C . ARG A 1 75 ? -6.161 -14.964 8.400 1.00 89.44 75 ARG A C 1
ATOM 571 O O . ARG A 1 75 ? -5.469 -14.959 9.412 1.00 89.44 75 ARG A O 1
ATOM 578 N N . PHE A 1 76 ? -7.257 -14.233 8.243 1.00 88.50 76 PHE A N 1
ATOM 579 C CA . PHE A 1 76 ? -7.876 -13.430 9.295 1.00 88.50 76 PHE A CA 1
ATOM 580 C C . PHE A 1 76 ? -9.216 -14.049 9.686 1.00 88.50 76 PHE A C 1
ATOM 582 O O . PHE A 1 76 ? -9.819 -14.771 8.889 1.00 88.50 76 PHE A O 1
ATOM 589 N N . ASP A 1 77 ? -9.677 -13.749 10.897 1.00 94.00 77 ASP A N 1
ATOM 590 C CA . ASP A 1 77 ? -11.040 -14.065 11.310 1.00 94.00 77 ASP A CA 1
ATOM 591 C C . ASP A 1 77 ? -12.058 -13.362 10.391 1.00 94.00 77 ASP A C 1
ATOM 593 O O . ASP A 1 77 ? -11.864 -12.206 9.993 1.00 94.00 77 ASP A O 1
ATOM 597 N N . ILE A 1 78 ? -13.138 -14.068 10.043 1.00 93.94 78 ILE A N 1
ATOM 598 C CA . ILE A 1 78 ? -14.159 -13.581 9.107 1.00 93.94 78 ILE A CA 1
ATOM 599 C C . ILE A 1 78 ? -14.841 -12.322 9.652 1.00 93.94 78 ILE A C 1
ATOM 601 O O . ILE A 1 78 ? -15.052 -11.374 8.894 1.00 93.94 78 ILE A O 1
ATOM 605 N N . ALA A 1 79 ? -15.148 -12.275 10.950 1.00 93.62 79 ALA A N 1
ATOM 606 C CA . ALA A 1 79 ? -15.824 -11.137 11.563 1.00 93.62 79 ALA A CA 1
ATOM 607 C C . ALA A 1 79 ? -14.946 -9.881 11.519 1.00 93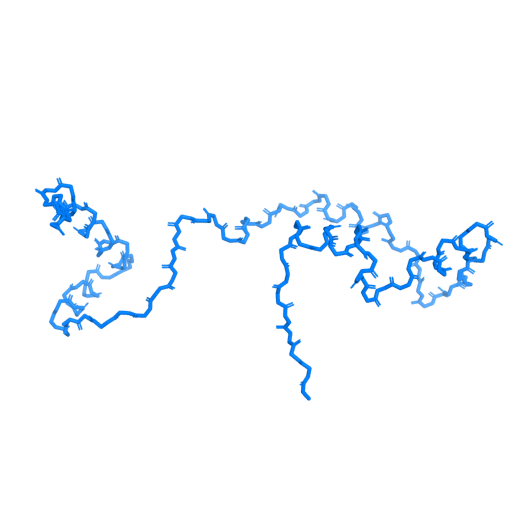.62 79 ALA A C 1
ATOM 609 O O . ALA A 1 79 ? -15.425 -8.796 11.187 1.00 93.62 79 ALA A O 1
ATOM 610 N N . VAL A 1 80 ? -13.642 -10.033 11.773 1.00 91.75 80 VAL A N 1
ATOM 611 C CA . VAL A 1 80 ? -12.673 -8.929 11.678 1.00 91.75 80 VAL A CA 1
ATOM 612 C C . VAL A 1 80 ? -12.563 -8.440 10.234 1.00 91.75 80 VAL A C 1
ATOM 614 O O . VAL A 1 80 ? -12.621 -7.237 9.975 1.00 91.75 80 VAL A O 1
ATOM 617 N N . PHE A 1 81 ? -12.441 -9.363 9.280 1.00 92.00 81 PHE A N 1
ATOM 618 C CA . PHE A 1 81 ? -12.320 -9.025 7.865 1.00 92.00 81 PHE A CA 1
ATOM 619 C C . PHE A 1 81 ? -13.545 -8.267 7.339 1.00 92.00 81 PHE A C 1
ATOM 621 O O . PHE A 1 81 ? -13.398 -7.220 6.703 1.00 92.00 81 PHE A O 1
ATOM 628 N N . GLU A 1 82 ? -14.748 -8.760 7.631 1.00 93.56 82 GLU A N 1
ATOM 629 C CA . GLU A 1 82 ? -16.000 -8.133 7.201 1.00 93.56 82 GLU A CA 1
ATOM 630 C C . GLU A 1 82 ? -16.222 -6.775 7.885 1.00 93.56 82 GLU A C 1
ATOM 632 O O . GLU A 1 82 ? -16.609 -5.820 7.209 1.00 93.56 82 GLU A O 1
ATOM 637 N N . ALA A 1 83 ? -15.868 -6.624 9.168 1.00 94.31 83 ALA A N 1
ATOM 638 C CA . ALA A 1 83 ? -15.933 -5.335 9.861 1.00 94.31 83 ALA A CA 1
ATOM 639 C C . ALA A 1 83 ? -15.068 -4.264 9.175 1.00 94.31 83 ALA A C 1
ATOM 641 O O . ALA A 1 83 ? -15.530 -3.146 8.933 1.00 94.31 83 ALA A O 1
ATOM 642 N N . PHE A 1 84 ? -13.830 -4.599 8.792 1.00 92.75 84 PHE A N 1
ATOM 643 C CA . PHE A 1 84 ? -12.991 -3.661 8.047 1.00 92.75 84 PHE A CA 1
ATOM 644 C C . PHE A 1 84 ? -13.529 -3.423 6.639 1.00 92.75 84 PHE A C 1
ATOM 646 O O . PHE A 1 84 ? -13.607 -2.274 6.209 1.00 92.75 84 PHE A O 1
ATOM 653 N N . LYS A 1 85 ? -13.940 -4.462 5.914 1.00 91.06 85 LYS A N 1
ATOM 654 C CA . LYS A 1 85 ? -14.471 -4.339 4.549 1.00 91.06 85 LYS A CA 1
ATOM 655 C C . LYS A 1 85 ? -15.720 -3.453 4.480 1.00 91.06 85 LYS A C 1
ATOM 657 O O . LYS A 1 85 ? -15.830 -2.649 3.551 1.00 91.06 85 LYS A O 1
ATOM 662 N N . ALA A 1 86 ? -16.588 -3.513 5.491 1.00 94.56 86 ALA A N 1
ATOM 663 C CA . ALA A 1 86 ? -17.764 -2.652 5.628 1.00 94.56 86 ALA A CA 1
ATOM 664 C C . ALA A 1 86 ? -17.416 -1.154 5.705 1.00 94.56 86 ALA A C 1
ATOM 666 O O . ALA A 1 86 ? -18.230 -0.311 5.340 1.00 94.56 86 ALA A O 1
ATOM 667 N N . THR A 1 87 ? -16.183 -0.795 6.088 1.00 90.00 87 THR A N 1
ATOM 668 C CA . THR A 1 87 ? -15.729 0.608 6.094 1.00 90.00 87 THR A CA 1
ATOM 669 C C . THR A 1 87 ? -15.586 1.209 4.683 1.00 90.00 87 THR A C 1
ATOM 671 O O . THR A 1 87 ? -15.415 2.423 4.537 1.00 90.00 87 THR A O 1
ATOM 674 N N . GLY A 1 88 ? -15.630 0.388 3.628 1.00 91.44 88 GLY A N 1
ATOM 675 C CA . GLY A 1 88 ? -15.606 0.829 2.234 1.00 91.44 88 GLY A CA 1
ATOM 676 C C . GLY A 1 88 ? -14.199 1.045 1.666 1.00 91.44 88 GLY A C 1
ATOM 677 O O . GLY A 1 88 ? -13.232 0.374 2.038 1.00 91.44 88 GLY A O 1
ATOM 678 N N . LYS A 1 89 ? -14.069 1.970 0.704 1.00 90.69 89 LYS A N 1
ATOM 679 C CA . LYS A 1 89 ? -12.816 2.211 -0.036 1.00 90.69 89 LYS A CA 1
ATOM 680 C C . LYS A 1 89 ? -11.653 2.497 0.923 1.00 90.69 89 LYS A C 1
ATOM 682 O O . LYS A 1 89 ? -11.737 3.379 1.768 1.00 90.69 89 LYS A O 1
ATOM 687 N N . GLY A 1 90 ? -10.548 1.767 0.760 1.00 90.00 90 GLY A N 1
ATOM 688 C CA . GLY A 1 90 ? -9.356 1.919 1.602 1.00 90.00 90 GLY A CA 1
ATOM 689 C C . GLY A 1 90 ? -9.363 1.095 2.894 1.00 90.00 90 GLY A C 1
ATOM 690 O O . GLY A 1 90 ? -8.475 1.286 3.725 1.00 90.00 90 GLY A O 1
ATOM 691 N N . TRP A 1 91 ? -10.301 0.156 3.065 1.00 95.06 91 TRP A N 1
ATOM 692 C CA . TRP A 1 91 ? -10.351 -0.721 4.241 1.00 95.06 91 TRP A CA 1
ATOM 693 C C . TRP A 1 91 ? -9.042 -1.478 4.520 1.00 95.06 91 TRP A C 1
ATOM 695 O O . TRP A 1 91 ? -8.637 -1.573 5.673 1.00 95.06 91 TRP A O 1
ATOM 705 N N . GLN A 1 92 ? -8.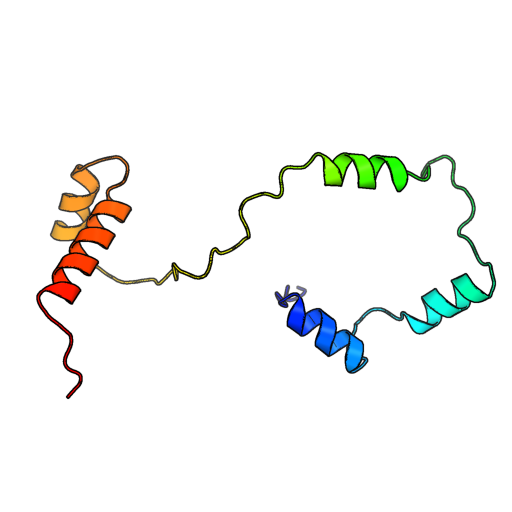325 -1.930 3.485 1.00 89.69 92 GLN A N 1
ATOM 706 C CA . GLN A 1 92 ? -7.018 -2.584 3.650 1.00 89.69 92 GLN A CA 1
ATOM 707 C C . GLN A 1 92 ? -5.974 -1.648 4.268 1.00 89.69 92 GLN A C 1
ATOM 709 O O . GLN A 1 92 ? -5.187 -2.062 5.116 1.00 89.69 92 GLN A O 1
ATOM 714 N N . THR A 1 93 ? -5.974 -0.372 3.869 1.00 90.56 93 THR A N 1
ATOM 715 C CA . THR A 1 93 ? -5.084 0.640 4.450 1.00 90.56 93 THR A CA 1
ATOM 716 C C . THR A 1 93 ? -5.433 0.877 5.914 1.00 90.56 93 THR A C 1
ATOM 718 O O . THR A 1 93 ? -4.528 0.905 6.739 1.00 90.56 93 THR A O 1
ATOM 721 N N . ARG A 1 94 ? -6.725 0.978 6.258 1.00 91.25 94 ARG A N 1
ATOM 722 C CA . ARG A 1 94 ? -7.167 1.111 7.658 1.00 91.25 94 ARG A CA 1
ATOM 723 C C . ARG A 1 94 ? -6.766 -0.090 8.510 1.00 91.25 94 ARG A C 1
ATOM 725 O O . ARG A 1 94 ? -6.244 0.103 9.600 1.00 91.25 94 ARG A O 1
ATOM 732 N N . MET A 1 95 ? -6.939 -1.304 7.992 1.00 93.19 95 MET A N 1
ATOM 733 C CA . MET A 1 95 ? -6.498 -2.526 8.666 1.00 93.19 95 MET A CA 1
ATOM 734 C C . MET A 1 95 ? -4.979 -2.516 8.901 1.00 93.19 95 MET A C 1
ATOM 736 O O . MET A 1 95 ? -4.516 -2.827 9.992 1.00 93.19 95 MET A O 1
ATOM 740 N N . ASN A 1 96 ? -4.195 -2.085 7.910 1.00 91.75 96 ASN A N 1
ATOM 741 C CA . ASN A 1 96 ? -2.747 -1.948 8.051 1.00 91.75 96 ASN A CA 1
ATOM 742 C C . ASN A 1 96 ? -2.340 -0.889 9.094 1.00 91.75 96 ASN A C 1
ATOM 744 O O . ASN A 1 96 ? -1.393 -1.111 9.842 1.00 91.75 96 ASN A O 1
ATOM 748 N N . GLU A 1 97 ? -3.032 0.251 9.163 1.00 92.94 97 GLU A N 1
ATOM 749 C CA . GLU A 1 97 ? -2.775 1.253 10.207 1.00 92.94 97 GLU A CA 1
ATOM 750 C C . GLU A 1 97 ? -3.147 0.735 11.603 1.00 92.94 97 GLU A C 1
ATOM 752 O O . GLU A 1 97 ? -2.380 0.945 12.537 1.00 92.94 97 GLU A O 1
ATOM 757 N N . ALA A 1 98 ? -4.241 -0.023 11.743 1.00 92.94 98 ALA A N 1
ATOM 758 C CA . ALA A 1 98 ? -4.601 -0.664 13.010 1.00 92.94 98 ALA A CA 1
ATOM 759 C C . ALA A 1 98 ? -3.507 -1.633 13.495 1.00 92.94 98 ALA A C 1
ATOM 761 O O . ALA A 1 98 ? -3.109 -1.584 14.657 1.00 92.94 98 ALA A O 1
ATOM 762 N N . LEU A 1 99 ? -2.954 -2.452 12.591 1.00 91.50 99 LEU A N 1
ATOM 763 C CA . LEU A 1 99 ? -1.832 -3.343 12.910 1.00 91.50 99 LEU A CA 1
ATOM 764 C C . LEU A 1 99 ? -0.574 -2.566 13.324 1.00 91.50 99 LEU A C 1
ATOM 766 O O . LEU A 1 99 ? 0.113 -2.964 14.261 1.00 91.50 99 LEU A O 1
ATOM 770 N N . LYS A 1 100 ? -0.274 -1.434 12.674 1.00 91.62 100 LYS A N 1
ATOM 771 C CA . LYS A 1 100 ? 0.848 -0.573 13.082 1.00 91.62 100 LYS A CA 1
ATOM 772 C C . LYS A 1 100 ? 0.645 0.022 14.470 1.00 91.62 100 LYS A C 1
ATOM 774 O O . LYS A 1 100 ? 1.604 0.077 15.232 1.00 91.62 100 LYS A O 1
ATOM 779 N N . THR A 1 101 ? -0.560 0.494 14.781 1.00 93.62 101 THR A N 1
ATOM 780 C CA . THR A 1 101 ? -0.888 1.027 16.110 1.00 93.62 101 THR A CA 1
ATOM 781 C C . THR A 1 101 ? -0.720 -0.053 17.170 1.00 93.62 101 THR A C 1
ATOM 783 O O . THR A 1 101 ? -0.017 0.178 18.149 1.00 93.62 101 THR A O 1
ATOM 786 N N . TYR A 1 102 ? -1.231 -1.261 16.914 1.00 92.69 102 TYR A N 1
ATOM 787 C CA . TYR A 1 102 ? -1.057 -2.396 17.817 1.00 92.69 102 TYR A CA 1
ATOM 788 C C . TYR A 1 102 ? 0.421 -2.686 18.108 1.00 92.69 102 TYR A C 1
ATOM 790 O O . TYR A 1 102 ? 0.790 -2.811 19.268 1.00 92.69 102 TYR A O 1
ATOM 798 N N . LEU A 1 103 ? 1.284 -2.708 17.084 1.00 92.88 103 LEU A N 1
ATOM 799 C CA . LEU A 1 103 ? 2.728 -2.928 17.259 1.00 92.88 103 LEU A CA 1
ATOM 800 C C . LEU A 1 103 ? 3.443 -1.793 18.010 1.00 92.88 103 LEU A C 1
ATOM 802 O O . LEU A 1 103 ? 4.464 -2.040 18.646 1.00 92.88 103 LEU A O 1
ATOM 806 N N . LYS A 1 104 ? 2.947 -0.552 17.920 1.00 90.94 104 LYS A N 1
ATOM 807 C CA . LYS A 1 104 ? 3.485 0.581 18.694 1.00 90.94 104 LYS A CA 1
ATOM 808 C C . LYS A 1 104 ? 3.127 0.471 20.173 1.00 90.94 104 LYS A C 1
ATOM 810 O O . LYS A 1 104 ? 3.951 0.803 21.015 1.00 90.94 104 LYS A O 1
ATOM 815 N N . GLU A 1 105 ? 1.905 0.042 20.466 1.00 92.00 105 GLU A N 1
ATOM 816 C CA . GLU A 1 105 ? 1.402 -0.129 21.833 1.00 92.00 105 GLU A CA 1
ATOM 817 C C . GLU A 1 105 ? 1.939 -1.410 22.485 1.00 92.00 105 GLU A C 1
ATOM 819 O O . GLU A 1 105 ? 2.200 -1.435 23.684 1.00 92.00 105 GLU A O 1
ATOM 824 N N . HIS A 1 106 ? 2.143 -2.458 21.685 1.00 90.62 106 HIS A N 1
ATOM 825 C CA . HIS A 1 106 ? 2.580 -3.783 22.110 1.00 90.62 106 HIS A CA 1
ATOM 826 C C . HIS A 1 106 ? 3.854 -4.154 21.344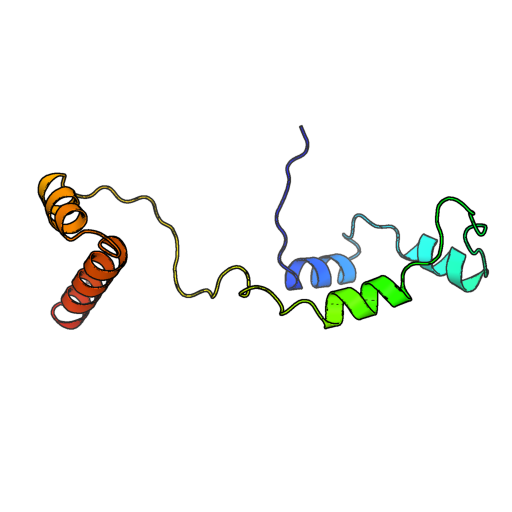 1.00 90.62 106 HIS A C 1
ATOM 828 O O . HIS A 1 106 ? 3.791 -4.896 20.355 1.00 90.62 106 HIS A O 1
ATOM 834 N N . PRO A 1 107 ? 5.024 -3.630 21.757 1.00 84.25 107 PRO A N 1
ATOM 835 C CA . PRO A 1 107 ? 6.281 -4.051 21.166 1.00 84.25 107 PRO A CA 1
ATOM 836 C C . PRO A 1 107 ? 6.430 -5.558 21.377 1.00 84.25 107 PRO A C 1
ATOM 838 O O . PRO A 1 107 ? 6.371 -6.058 22.501 1.00 84.25 107 PRO A O 1
ATOM 841 N N . LEU A 1 108 ? 6.586 -6.290 20.273 1.00 83.69 108 LEU A N 1
ATOM 842 C CA . LEU A 1 108 ? 6.829 -7.726 20.306 1.00 83.69 108 LEU A CA 1
ATOM 843 C C . LEU A 1 108 ? 8.236 -7.957 20.859 1.00 83.69 108 LEU A C 1
ATOM 845 O O . LEU A 1 108 ? 9.212 -8.029 20.106 1.00 83.69 108 LEU A O 1
ATOM 849 N N . ASN A 1 109 ? 8.338 -8.043 22.183 1.00 79.06 109 ASN A N 1
ATOM 850 C CA . ASN A 1 109 ? 9.536 -8.531 22.840 1.00 79.06 109 ASN A CA 1
ATOM 851 C C . ASN A 1 109 ? 9.692 -9.993 22.431 1.00 79.06 109 ASN A C 1
ATOM 853 O O . ASN A 1 109 ? 8.901 -10.852 22.816 1.00 79.06 109 ASN A O 1
ATOM 857 N N . HIS A 1 110 ? 10.676 -10.245 21.577 1.00 68.75 110 HIS A N 1
ATOM 858 C CA . HIS A 1 110 ? 11.074 -11.601 21.252 1.00 68.75 110 HIS A CA 1
ATOM 859 C C . HIS A 1 110 ? 11.786 -12.152 22.491 1.00 68.75 110 HIS A C 1
ATOM 861 O O . HIS A 1 110 ? 12.771 -11.561 22.937 1.00 68.75 110 HIS A O 1
ATOM 867 N N . VAL A 1 111 ? 11.216 -13.209 23.075 1.00 53.41 111 VAL A N 1
ATOM 868 C CA . VAL A 1 111 ? 11.824 -14.004 24.153 1.00 53.41 111 VAL A CA 1
ATOM 869 C C . VAL A 1 111 ? 12.840 -14.962 23.551 1.00 53.41 111 VAL A C 1
ATOM 871 O O . VAL A 1 111 ? 12.522 -15.535 22.483 1.00 53.41 111 VAL A O 1
#

Mean predicted aligned error: 16.98 Å